Protein AF-A0A2V8BG66-F1 (afdb_monomer)

Structure (mmCIF, N/CA/C/O backbone):
data_AF-A0A2V8BG66-F1
#
_entry.id   AF-A0A2V8BG66-F1
#
loop_
_atom_site.group_PDB
_atom_site.id
_atom_site.type_symbol
_atom_site.label_atom_id
_atom_site.label_alt_id
_atom_site.label_comp_id
_atom_site.label_asym_id
_atom_site.label_entity_id
_atom_site.label_seq_id
_atom_site.pdbx_PDB_ins_code
_atom_site.Cartn_x
_atom_site.Cartn_y
_atom_site.Cartn_z
_atom_site.occupancy
_atom_site.B_iso_or_equiv
_atom_site.auth_seq_id
_atom_site.auth_comp_id
_atom_site.auth_asym_id
_atom_site.auth_atom_id
_atom_site.pdbx_PDB_model_num
ATOM 1 N N . MET A 1 1 ? -15.249 27.970 21.789 1.00 45.94 1 MET A N 1
ATOM 2 C CA . MET A 1 1 ? -14.224 27.819 20.723 1.00 45.94 1 MET A CA 1
ATOM 3 C C . MET A 1 1 ? -13.585 26.422 20.673 1.00 45.94 1 MET A C 1
ATOM 5 O O . MET A 1 1 ? -13.120 26.031 19.612 1.00 45.94 1 MET A O 1
ATOM 9 N N . THR A 1 2 ? -13.620 25.640 21.754 1.00 55.59 2 THR A N 1
ATOM 10 C CA . THR A 1 2 ? -12.994 24.308 21.899 1.00 55.59 2 THR A CA 1
ATOM 11 C C . THR A 1 2 ? -13.663 23.173 21.108 1.00 55.59 2 THR A C 1
ATOM 13 O O . THR A 1 2 ? -12.975 22.346 20.519 1.00 55.59 2 THR A O 1
ATOM 16 N N . THR A 1 3 ? -14.994 23.148 21.003 1.00 53.34 3 THR A N 1
ATOM 17 C CA . THR A 1 3 ? -15.745 22.090 20.292 1.00 53.34 3 THR A CA 1
ATOM 18 C C . THR A 1 3 ? -15.502 22.079 18.782 1.00 53.34 3 THR A C 1
ATOM 20 O O . THR A 1 3 ? -15.336 21.016 18.190 1.00 53.34 3 THR A O 1
ATOM 23 N N . ARG A 1 4 ? -15.399 23.259 18.160 1.00 46.31 4 ARG A N 1
ATOM 24 C CA . ARG A 1 4 ? -15.183 23.405 16.710 1.00 46.31 4 ARG A CA 1
ATOM 25 C C . ARG A 1 4 ? -13.776 22.972 16.287 1.00 46.31 4 ARG A C 1
ATOM 27 O O . ARG A 1 4 ? -13.623 22.348 15.244 1.00 46.31 4 ARG A O 1
ATOM 34 N N . GLN A 1 5 ? -12.756 23.260 17.100 1.00 44.09 5 GLN A N 1
ATOM 35 C CA . GLN A 1 5 ? -11.391 22.788 16.843 1.00 44.09 5 GLN A CA 1
ATOM 36 C C . GLN A 1 5 ? -11.268 21.273 17.025 1.00 44.09 5 GLN A C 1
ATOM 38 O O . GLN A 1 5 ? -10.659 20.618 16.184 1.00 44.09 5 GLN A O 1
ATOM 43 N N . HIS A 1 6 ? -11.914 20.704 18.046 1.00 52.53 6 HIS A N 1
ATOM 44 C CA . HIS A 1 6 ? -11.949 19.256 18.250 1.00 52.53 6 HIS A CA 1
ATOM 45 C C . HIS A 1 6 ? -12.614 18.532 17.063 1.00 52.53 6 HIS A C 1
ATOM 47 O O . HIS A 1 6 ? -12.069 17.569 16.524 1.00 52.53 6 HIS A O 1
ATOM 53 N N . GLU A 1 7 ? -13.742 19.043 16.560 1.00 50.53 7 GLU A N 1
ATOM 54 C CA . GLU A 1 7 ? -14.413 18.500 15.371 1.00 50.53 7 GLU A CA 1
ATOM 55 C C . GLU A 1 7 ? -13.554 18.586 14.097 1.00 50.53 7 GLU A C 1
ATOM 57 O O . GLU A 1 7 ? -13.507 17.633 13.313 1.00 50.53 7 GLU A O 1
ATOM 62 N N . VAL A 1 8 ? -12.854 19.709 13.899 1.00 53.44 8 VAL A N 1
ATOM 63 C CA . VAL A 1 8 ? -11.946 19.934 12.762 1.00 53.44 8 VAL A CA 1
ATOM 64 C C . VAL A 1 8 ? -10.738 18.995 12.831 1.00 53.44 8 VAL A C 1
ATOM 66 O O . VAL A 1 8 ? -10.441 18.336 11.835 1.00 53.44 8 VAL A O 1
ATOM 69 N N . HIS A 1 9 ? -10.115 18.829 14.002 1.00 55.75 9 HIS A N 1
ATOM 70 C CA . HIS A 1 9 ? -9.045 17.848 14.221 1.00 55.75 9 HIS A CA 1
ATOM 71 C C . HIS A 1 9 ? -9.522 16.410 13.973 1.00 55.75 9 HIS A C 1
ATOM 73 O O . HIS A 1 9 ? -8.829 15.630 13.319 1.00 55.75 9 HIS A O 1
ATOM 79 N N . THR A 1 10 ? -10.746 16.071 14.389 1.00 55.47 10 THR A N 1
ATOM 80 C CA . THR A 1 10 ? -11.314 14.734 14.161 1.00 55.47 10 THR A CA 1
ATOM 81 C C . THR A 1 10 ? -11.662 14.504 12.679 1.00 55.47 10 THR A C 1
ATOM 83 O O . THR A 1 10 ? -11.562 13.386 12.171 1.00 55.47 10 THR A O 1
ATOM 86 N N . ARG A 1 11 ? -12.061 15.545 11.930 1.00 54.72 11 ARG A N 1
ATOM 87 C CA . ARG A 1 11 ? -12.263 15.470 10.467 1.00 54.72 11 ARG A CA 1
ATOM 88 C C . ARG A 1 11 ? -10.938 15.339 9.706 1.00 54.72 11 ARG A C 1
ATOM 90 O O . ARG A 1 11 ? -10.861 14.488 8.824 1.00 54.72 11 ARG A O 1
ATOM 97 N N . LEU A 1 12 ? -9.906 16.098 10.079 1.00 51.56 12 LEU A N 1
ATOM 98 C CA . LEU A 1 12 ? -8.556 16.014 9.501 1.00 51.56 12 LEU A CA 1
ATOM 99 C C . LEU A 1 12 ? -7.899 14.647 9.756 1.00 51.56 12 LEU A C 1
ATOM 101 O O . LEU A 1 12 ? -7.394 14.035 8.815 1.00 51.56 12 LEU A O 1
ATOM 105 N N . GLY A 1 13 ? -7.996 14.112 10.979 1.00 54.62 13 GLY A N 1
ATOM 106 C CA . GLY A 1 13 ? -7.498 12.771 11.311 1.00 54.62 13 GLY A CA 1
ATOM 107 C C . GLY A 1 13 ? -8.181 11.664 10.499 1.00 54.62 13 GLY A C 1
ATOM 108 O O . GLY A 1 13 ? -7.525 10.764 9.981 1.00 54.62 13 GLY A O 1
ATOM 109 N N . ARG A 1 14 ? -9.499 11.768 10.282 1.00 53.78 14 ARG A N 1
ATOM 110 C CA . ARG A 1 14 ? -10.260 10.809 9.459 1.00 53.78 14 ARG A CA 1
ATOM 111 C C . ARG A 1 14 ? -9.980 10.912 7.957 1.00 53.78 14 ARG A C 1
ATOM 113 O O . ARG A 1 14 ? -10.127 9.910 7.260 1.00 53.78 14 ARG A O 1
ATOM 120 N N . ALA A 1 15 ? -9.607 12.087 7.452 1.00 53.41 15 ALA A N 1
ATOM 121 C CA . ALA A 1 15 ? -9.195 12.267 6.061 1.00 53.41 15 ALA A CA 1
ATOM 122 C C . ALA A 1 15 ? -7.794 11.683 5.813 1.00 53.41 15 ALA A C 1
ATOM 124 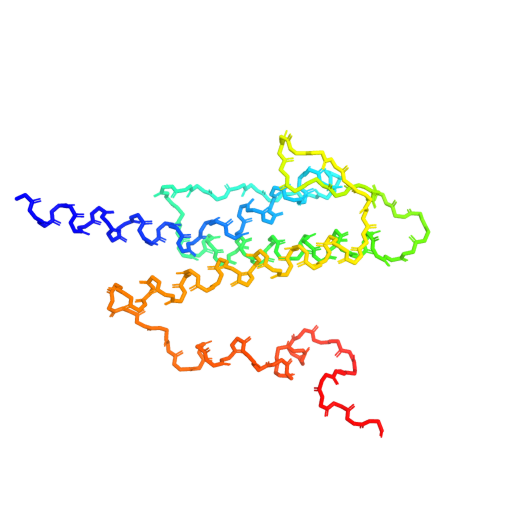O O . ALA A 1 15 ? -7.591 10.975 4.826 1.00 53.41 15 ALA A O 1
ATOM 125 N N . ALA A 1 16 ? -6.864 11.891 6.750 1.00 53.94 16 ALA A N 1
ATOM 126 C CA . ALA A 1 16 ? -5.518 11.330 6.678 1.00 53.94 16 ALA A CA 1
ATOM 127 C C . ALA A 1 16 ? -5.534 9.791 6.617 1.00 53.94 16 ALA A C 1
ATOM 129 O O . ALA A 1 16 ? -4.896 9.192 5.756 1.00 53.94 16 ALA A O 1
ATOM 130 N N . VAL A 1 17 ? -6.364 9.152 7.445 1.00 52.62 17 VAL A N 1
ATOM 131 C CA . VAL A 1 17 ? -6.501 7.686 7.498 1.00 52.62 17 VAL A CA 1
ATOM 132 C C . VAL A 1 17 ? -7.032 7.062 6.196 1.00 52.62 17 VAL A C 1
ATOM 134 O O . VAL A 1 17 ? -6.763 5.898 5.914 1.00 52.62 17 VAL A O 1
ATOM 137 N N . ARG A 1 18 ? -7.797 7.804 5.389 1.00 53.78 18 ARG A N 1
ATOM 138 C CA . ARG A 1 18 ? -8.551 7.232 4.257 1.00 53.78 18 ARG A CA 1
ATOM 139 C C . ARG A 1 18 ? -7.893 7.409 2.896 1.00 53.78 18 ARG A C 1
ATOM 141 O O . ARG A 1 18 ? -8.325 6.763 1.946 1.00 53.78 18 ARG A O 1
ATOM 148 N N . ILE A 1 19 ? -6.938 8.329 2.770 1.00 57.31 19 ILE A N 1
ATOM 149 C CA . ILE A 1 19 ? -6.613 8.912 1.462 1.00 57.31 19 ILE A CA 1
ATOM 150 C C . ILE A 1 19 ? -5.136 8.800 1.091 1.00 57.31 19 ILE A C 1
ATOM 152 O O . ILE A 1 19 ? -4.853 8.659 -0.098 1.00 57.31 19 ILE A O 1
ATOM 156 N N . PHE A 1 20 ? -4.208 8.848 2.053 1.00 63.16 20 PHE A N 1
ATOM 157 C CA . PHE A 1 20 ? -2.779 8.904 1.726 1.00 63.16 20 PHE A CA 1
ATOM 158 C C . PHE A 1 20 ? -2.310 7.640 0.997 1.00 63.16 20 PHE A C 1
ATOM 160 O O . PHE A 1 20 ? -2.002 7.721 -0.188 1.00 63.16 20 PHE A O 1
ATOM 167 N N . ALA A 1 21 ? -2.444 6.462 1.613 1.00 66.19 21 ALA A N 1
ATOM 168 C CA . ALA A 1 21 ? -1.959 5.212 1.017 1.00 66.19 21 ALA A CA 1
ATOM 169 C C . ALA A 1 21 ? -2.529 4.928 -0.392 1.00 66.19 21 ALA A C 1
ATOM 171 O O . ALA A 1 21 ? -1.788 4.596 -1.312 1.00 66.19 21 ALA A O 1
ATOM 172 N N . ALA A 1 22 ? -3.837 5.123 -0.611 1.00 78.00 22 ALA A N 1
ATOM 173 C CA . ALA A 1 22 ? -4.438 4.891 -1.930 1.00 78.00 22 ALA A CA 1
ATOM 174 C C . ALA A 1 22 ? -3.932 5.882 -2.994 1.00 78.00 22 ALA A C 1
ATOM 176 O O . ALA A 1 22 ? -3.661 5.487 -4.128 1.00 78.00 22 ALA A O 1
ATOM 177 N N . ASN A 1 23 ? -3.785 7.165 -2.648 1.00 86.19 23 ASN A N 1
ATOM 178 C CA . ASN A 1 23 ? -3.318 8.175 -3.597 1.00 86.19 23 ASN A CA 1
ATOM 179 C C . ASN A 1 23 ? -1.816 8.064 -3.885 1.00 86.19 23 ASN A C 1
ATOM 181 O O . ASN A 1 23 ? -1.407 8.377 -5.006 1.00 86.19 23 ASN A O 1
ATOM 185 N N . ASP A 1 24 ? -1.019 7.611 -2.918 1.00 87.69 24 ASP A N 1
ATOM 186 C CA . ASP A 1 24 ? 0.418 7.382 -3.089 1.00 87.69 24 ASP A CA 1
ATOM 187 C C . ASP A 1 24 ? 0.667 6.200 -4.028 1.00 87.69 24 ASP A C 1
ATOM 189 O O . ASP A 1 24 ? 1.390 6.346 -5.015 1.00 87.69 24 ASP A O 1
ATOM 193 N N . ARG A 1 25 ? -0.064 5.091 -3.845 1.00 91.62 25 ARG A N 1
ATOM 194 C CA . ARG A 1 25 ? -0.091 3.977 -4.806 1.00 91.62 25 ARG A CA 1
ATOM 195 C C . ARG A 1 25 ? -0.466 4.440 -6.214 1.00 91.62 25 ARG A C 1
ATOM 197 O O . ARG A 1 25 ? 0.224 4.114 -7.177 1.00 91.62 25 ARG A O 1
ATOM 204 N N . MET A 1 26 ? -1.527 5.241 -6.351 1.00 90.62 26 MET A N 1
ATOM 205 C CA . MET A 1 26 ? -1.931 5.791 -7.654 1.00 90.62 26 MET A CA 1
ATOM 206 C C . MET A 1 26 ? -0.850 6.691 -8.265 1.00 90.62 26 MET A C 1
ATOM 208 O O . MET A 1 26 ? -0.661 6.666 -9.479 1.00 90.62 26 MET A O 1
ATOM 212 N N . ASN A 1 27 ? -0.124 7.471 -7.457 1.00 90.69 27 ASN A N 1
ATOM 213 C CA . ASN A 1 27 ? 1.004 8.267 -7.941 1.00 90.69 27 ASN A CA 1
ATOM 214 C C . ASN A 1 27 ? 2.140 7.382 -8.453 1.00 90.69 27 ASN A C 1
ATOM 216 O O . ASN A 1 27 ? 2.631 7.639 -9.550 1.00 90.69 27 ASN A O 1
ATOM 220 N N . TRP A 1 28 ? 2.522 6.339 -7.713 1.00 93.31 28 TRP A N 1
ATOM 221 C CA . TRP A 1 28 ? 3.555 5.407 -8.162 1.00 93.31 28 TRP A CA 1
ATOM 222 C C . TRP A 1 28 ? 3.185 4.764 -9.487 1.00 93.31 28 TRP A C 1
ATOM 224 O O . TRP A 1 28 ? 3.980 4.836 -10.416 1.00 93.31 28 TRP A O 1
ATOM 234 N N . VAL A 1 29 ? 1.967 4.227 -9.612 1.00 93.50 29 VAL A N 1
ATOM 235 C CA . VAL A 1 29 ? 1.502 3.612 -10.865 1.00 93.50 29 VAL A CA 1
ATOM 236 C C . VAL A 1 29 ? 1.485 4.644 -11.993 1.00 93.50 29 VAL A C 1
ATOM 238 O O . VAL A 1 29 ? 2.042 4.392 -13.053 1.00 93.50 29 VAL A O 1
ATOM 241 N N . ARG A 1 30 ? 0.939 5.846 -11.767 1.00 92.69 30 ARG A N 1
ATOM 242 C CA . ARG A 1 30 ? 0.876 6.906 -12.791 1.00 92.69 30 ARG A CA 1
ATOM 243 C C . ARG A 1 30 ? 2.246 7.333 -13.300 1.00 92.69 30 ARG A C 1
ATOM 245 O O . ARG A 1 30 ? 2.370 7.677 -14.469 1.00 92.69 30 ARG A O 1
ATOM 252 N N . LEU A 1 31 ? 3.243 7.389 -12.424 1.00 92.62 31 LEU A N 1
ATOM 253 C CA . LEU A 1 31 ? 4.575 7.868 -12.778 1.00 92.62 31 LEU A CA 1
ATOM 254 C C . LEU A 1 31 ? 5.470 6.744 -13.310 1.00 92.62 31 LEU A C 1
ATOM 256 O O . LEU A 1 31 ? 6.264 6.982 -14.214 1.00 92.62 31 LEU A O 1
ATOM 260 N N . THR A 1 32 ? 5.346 5.540 -12.759 1.00 93.25 32 THR A N 1
ATOM 261 C CA . THR A 1 32 ? 6.226 4.398 -13.048 1.00 93.25 32 THR A CA 1
ATOM 262 C C . THR A 1 32 ? 5.683 3.515 -14.173 1.00 93.25 32 THR A C 1
ATOM 264 O O . THR A 1 32 ? 6.459 3.017 -14.980 1.00 93.25 32 THR A O 1
ATOM 267 N N . ALA A 1 33 ? 4.362 3.354 -14.266 1.00 93.19 33 ALA A N 1
ATOM 268 C CA . ALA A 1 33 ? 3.682 2.515 -15.252 1.00 93.19 33 ALA A CA 1
ATOM 269 C C . ALA A 1 33 ? 2.476 3.254 -15.873 1.00 93.19 33 ALA A C 1
ATOM 271 O O . ALA A 1 33 ? 1.329 2.834 -15.706 1.00 93.19 33 ALA A O 1
ATOM 272 N N . PRO A 1 34 ? 2.704 4.381 -16.579 1.00 91.00 34 PRO A N 1
ATOM 273 C CA . PRO A 1 34 ? 1.635 5.248 -17.086 1.00 91.00 34 PRO A CA 1
ATOM 274 C C . PRO A 1 34 ? 0.707 4.572 -18.107 1.00 91.00 34 PRO A C 1
ATOM 276 O O . PRO A 1 34 ? -0.390 5.067 -18.356 1.00 91.00 34 PRO A O 1
ATOM 279 N N . HIS A 1 35 ? 1.137 3.462 -18.713 1.00 90.12 35 HIS A N 1
ATOM 280 C CA . HIS A 1 35 ? 0.318 2.650 -19.616 1.00 90.12 35 HIS A CA 1
ATOM 281 C C . HIS A 1 35 ? -0.720 1.795 -18.882 1.00 90.12 35 HIS A C 1
ATOM 283 O O . HIS A 1 35 ? -1.672 1.333 -19.512 1.00 90.12 35 HIS A O 1
ATOM 289 N N . LEU A 1 36 ? -0.569 1.581 -17.572 1.00 89.75 36 LEU A N 1
ATOM 290 C CA . LEU A 1 36 ? -1.608 0.962 -16.760 1.00 89.75 36 LEU A CA 1
ATOM 291 C C . LEU A 1 36 ? -2.716 1.985 -16.512 1.00 89.75 36 LEU A C 1
ATOM 293 O O . LEU A 1 36 ? -2.465 3.145 -16.184 1.00 89.75 36 LEU A O 1
ATOM 297 N N . LYS A 1 37 ? -3.974 1.557 -16.644 1.00 84.44 37 LYS A N 1
ATOM 298 C CA . LYS A 1 37 ? -5.125 2.422 -16.366 1.00 84.44 37 LYS A CA 1
ATOM 299 C C . LYS A 1 37 ? -5.132 2.797 -14.883 1.00 84.44 37 LYS A C 1
ATOM 301 O O . LYS A 1 37 ? -5.524 1.993 -14.038 1.00 84.44 37 LYS A O 1
ATOM 306 N N . VAL A 1 38 ? -4.721 4.024 -14.573 1.00 79.56 38 VAL A N 1
ATOM 307 C CA . VAL A 1 38 ? -4.680 4.510 -13.191 1.00 79.56 38 VAL A CA 1
ATOM 308 C C . VAL A 1 38 ? -6.054 5.031 -12.769 1.00 79.56 38 VAL A C 1
ATOM 310 O O . VAL A 1 38 ? -6.637 5.853 -13.484 1.00 79.56 38 VAL A O 1
ATOM 313 N N . PRO A 1 39 ? -6.579 4.604 -11.610 1.00 75.75 39 PRO A N 1
ATOM 314 C CA . PRO A 1 39 ? -7.819 5.144 -11.075 1.00 75.75 39 PRO A CA 1
ATOM 315 C C . PRO A 1 39 ? -7.661 6.625 -10.728 1.00 75.75 39 PRO A C 1
ATOM 317 O O . PRO A 1 39 ? -6.566 7.108 -10.427 1.00 75.75 39 PRO A O 1
ATOM 320 N N . ARG A 1 40 ? -8.770 7.368 -10.726 1.00 81.62 40 ARG A N 1
ATOM 321 C CA . ARG A 1 40 ? -8.743 8.771 -10.304 1.00 81.62 40 ARG A CA 1
ATOM 322 C C . ARG A 1 40 ? -8.422 8.853 -8.811 1.00 81.62 40 ARG A C 1
ATOM 324 O O . ARG A 1 40 ? -9.048 8.168 -8.005 1.00 81.62 40 ARG A O 1
ATOM 331 N N . GLN A 1 41 ? -7.508 9.753 -8.453 1.00 85.00 41 GLN A N 1
ATOM 332 C CA . GLN A 1 41 ? -7.189 10.037 -7.055 1.00 85.00 41 GLN A CA 1
ATOM 333 C C . GLN A 1 41 ? -8.435 10.404 -6.249 1.00 85.00 41 GLN A C 1
ATOM 335 O O . GLN A 1 41 ? -9.309 11.151 -6.702 1.00 85.00 41 GLN A O 1
ATOM 340 N N . LEU A 1 42 ? -8.484 9.888 -5.024 1.00 86.06 42 LEU A N 1
ATOM 341 C CA . LEU A 1 42 ? -9.563 10.136 -4.085 1.00 86.06 42 LEU A CA 1
ATOM 342 C C . LEU A 1 42 ? -9.539 11.597 -3.627 1.00 86.06 42 LEU A C 1
ATOM 344 O O . LEU A 1 42 ? -8.479 12.159 -3.324 1.00 86.06 42 LEU A O 1
ATOM 348 N N . ASN A 1 43 ? -10.723 12.210 -3.535 1.00 82.81 43 ASN A N 1
ATOM 349 C CA . ASN A 1 43 ? -10.862 13.583 -3.059 1.00 82.81 43 ASN A CA 1
ATOM 350 C C . ASN A 1 43 ? -10.478 13.674 -1.573 1.00 82.81 43 ASN A C 1
ATOM 352 O O . ASN A 1 43 ? -11.142 13.090 -0.719 1.00 82.81 43 ASN A O 1
ATOM 356 N N . ARG A 1 44 ? -9.439 14.457 -1.262 1.00 73.56 44 ARG A N 1
ATOM 357 C CA . ARG A 1 44 ? -8.874 14.562 0.093 1.00 73.56 44 ARG A CA 1
ATOM 358 C C . ARG A 1 44 ? -9.846 15.108 1.147 1.00 73.56 44 ARG A C 1
ATOM 360 O O . ARG A 1 44 ? -9.714 14.774 2.317 1.00 73.56 44 ARG A O 1
ATOM 367 N N . ALA A 1 45 ? -10.811 15.930 0.748 1.00 74.69 45 ALA A N 1
ATOM 368 C CA . ALA A 1 45 ? -11.758 16.565 1.663 1.00 74.69 45 ALA A CA 1
ATOM 369 C C . ALA A 1 45 ? -13.084 15.795 1.789 1.00 74.69 45 ALA A C 1
ATOM 371 O O . ALA A 1 45 ? -13.748 15.882 2.821 1.00 74.69 45 ALA A O 1
ATOM 372 N N . HIS A 1 46 ? -13.467 15.038 0.755 1.00 77.38 46 HIS A N 1
ATOM 373 C CA . HIS A 1 46 ? -14.825 14.494 0.617 1.00 77.38 46 HIS A CA 1
ATOM 374 C C . HIS A 1 46 ? -14.884 12.983 0.341 1.00 77.38 46 HIS A C 1
ATOM 376 O O . HIS A 1 46 ? -15.937 12.472 -0.032 1.00 77.38 46 HIS A O 1
ATOM 382 N N . CYS A 1 47 ? -13.782 12.249 0.517 1.00 82.69 47 CYS A N 1
ATOM 383 C CA . CYS A 1 47 ? -13.767 10.799 0.321 1.00 82.69 47 CYS A CA 1
ATOM 384 C C . CYS A 1 47 ? -14.668 10.072 1.335 1.00 82.69 47 CYS A C 1
ATOM 386 O O . CYS A 1 47 ? -14.485 10.174 2.554 1.00 82.69 47 CYS A O 1
ATOM 388 N N . THR A 1 48 ? -15.618 9.291 0.824 1.00 83.75 48 THR A N 1
ATOM 389 C CA . THR A 1 48 ? -16.452 8.395 1.634 1.00 83.75 48 THR A CA 1
ATOM 390 C C . THR A 1 48 ? -15.699 7.105 1.994 1.00 83.75 48 THR A C 1
ATOM 392 O O . THR A 1 48 ? -14.787 6.694 1.275 1.00 83.75 48 THR A O 1
ATOM 395 N N . PRO A 1 49 ? -16.084 6.391 3.069 1.00 82.00 49 PRO A N 1
ATOM 396 C CA . PRO A 1 49 ? -15.486 5.094 3.398 1.00 82.00 49 PRO A CA 1
ATOM 397 C C . PRO A 1 49 ? -15.583 4.054 2.268 1.00 82.00 49 PRO A C 1
ATOM 399 O O . PRO A 1 49 ? -14.653 3.274 2.073 1.00 82.00 49 PRO A O 1
ATOM 402 N N . GLN A 1 50 ? -16.682 4.054 1.505 1.00 86.12 50 GLN A N 1
ATOM 403 C CA . GLN A 1 50 ? -16.865 3.151 0.365 1.00 86.12 50 GLN A CA 1
ATOM 404 C C . GLN A 1 50 ? -15.880 3.471 -0.765 1.00 86.12 50 GLN A C 1
ATOM 406 O O . GLN A 1 50 ? -15.232 2.565 -1.284 1.00 86.12 50 GLN A O 1
ATOM 411 N N . GLN A 1 51 ? -15.714 4.756 -1.094 1.00 86.44 51 GLN A N 1
ATOM 412 C CA . GLN A 1 51 ? -14.719 5.201 -2.073 1.00 86.44 51 GLN A CA 1
ATOM 413 C C . GLN A 1 51 ? -13.294 4.887 -1.614 1.00 86.44 51 GLN A C 1
ATOM 415 O O . GLN A 1 51 ? -12.490 4.442 -2.424 1.00 86.44 51 GLN A O 1
ATOM 420 N N . ALA A 1 52 ? -12.986 5.056 -0.325 1.00 84.31 52 ALA A N 1
ATOM 421 C CA . ALA A 1 52 ? -11.679 4.701 0.226 1.00 84.31 52 ALA A CA 1
ATOM 422 C C . ALA A 1 52 ? -11.388 3.201 0.081 1.00 84.31 52 ALA A C 1
ATOM 424 O O . ALA A 1 52 ? -10.313 2.824 -0.376 1.00 84.31 52 ALA A O 1
ATOM 425 N N . ARG A 1 53 ? -12.362 2.340 0.407 1.00 85.69 53 ARG A N 1
ATOM 426 C CA . ARG A 1 53 ? -12.233 0.884 0.245 1.00 85.69 53 ARG A CA 1
ATOM 427 C C . ARG A 1 53 ? -12.012 0.496 -1.216 1.00 85.69 53 ARG A C 1
ATOM 429 O O . ARG A 1 53 ? -11.096 -0.270 -1.498 1.00 85.69 53 ARG A O 1
ATOM 436 N N . ALA A 1 54 ? -12.824 1.039 -2.122 1.00 88.06 54 ALA A N 1
ATOM 437 C CA . ALA A 1 54 ? -12.691 0.786 -3.553 1.00 88.06 54 ALA A CA 1
ATOM 438 C C . ALA A 1 54 ? -11.332 1.272 -4.081 1.00 88.06 54 ALA A C 1
ATOM 440 O O . ALA A 1 54 ? -10.618 0.513 -4.725 1.00 88.06 54 ALA A O 1
ATOM 441 N N . GLY A 1 55 ? -10.927 2.494 -3.724 1.00 88.50 55 GLY A N 1
ATOM 442 C CA . GLY A 1 55 ? -9.649 3.070 -4.134 1.00 88.50 55 GLY A CA 1
ATOM 443 C C . GLY A 1 55 ? -8.439 2.304 -3.596 1.00 88.50 55 GLY A C 1
ATOM 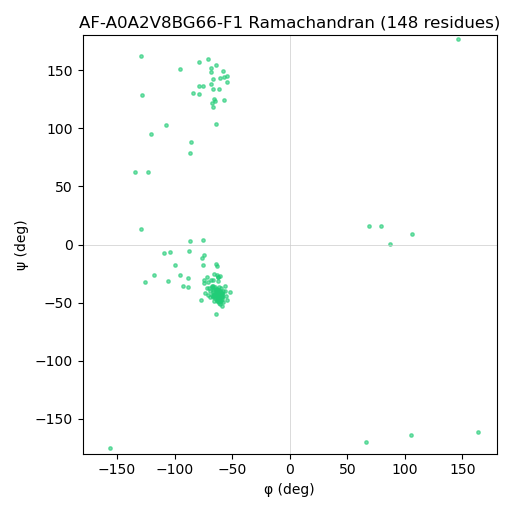444 O O . GLY A 1 55 ? -7.467 2.129 -4.324 1.00 88.50 55 GLY A O 1
ATOM 445 N N . LEU A 1 56 ? -8.485 1.795 -2.359 1.00 87.25 56 LEU A N 1
ATOM 446 C CA . LEU A 1 56 ? -7.427 0.941 -1.801 1.00 87.25 56 LEU A CA 1
ATOM 447 C C . LEU A 1 56 ? -7.315 -0.398 -2.538 1.00 87.25 56 LEU A C 1
ATOM 449 O O . LEU A 1 56 ? -6.201 -0.828 -2.835 1.00 87.25 56 LEU A O 1
ATOM 453 N N . ALA A 1 57 ? -8.447 -1.039 -2.844 1.00 88.62 57 ALA A N 1
ATOM 454 C CA . ALA A 1 57 ? -8.469 -2.299 -3.582 1.00 88.62 57 ALA A CA 1
ATOM 455 C C . ALA A 1 57 ? -7.952 -2.116 -5.018 1.00 88.62 57 ALA A C 1
ATOM 457 O O . ALA A 1 57 ? -7.054 -2.833 -5.453 1.00 88.62 57 ALA A O 1
ATOM 458 N N . GLU A 1 58 ? -8.462 -1.108 -5.729 1.00 91.25 58 GLU A N 1
ATOM 459 C CA . GLU A 1 58 ? -8.095 -0.840 -7.120 1.00 91.25 58 GLU A CA 1
ATOM 460 C C . GLU A 1 58 ? -6.630 -0.403 -7.250 1.00 91.25 58 GLU A C 1
ATOM 462 O O . GLU A 1 58 ? -5.898 -0.916 -8.094 1.00 91.25 58 GLU A O 1
ATOM 467 N N . SER A 1 59 ? -6.164 0.495 -6.373 1.00 91.56 59 SER A N 1
ATOM 468 C CA . SER A 1 59 ? -4.754 0.906 -6.353 1.00 91.56 59 SER A CA 1
ATOM 469 C C . SER A 1 59 ? -3.815 -0.244 -5.981 1.00 91.56 59 SER A C 1
ATOM 471 O O . SER A 1 59 ? -2.739 -0.350 -6.560 1.00 91.56 59 SER A O 1
ATOM 473 N N . GLY A 1 60 ? -4.228 -1.136 -5.071 1.00 91.62 60 GLY A N 1
ATOM 474 C CA . GLY A 1 60 ? -3.481 -2.348 -4.735 1.00 91.62 60 GLY A CA 1
ATOM 475 C C . GLY A 1 60 ? -3.308 -3.273 -5.940 1.00 91.62 60 GLY A C 1
ATOM 476 O O . GLY A 1 60 ? -2.184 -3.656 -6.249 1.00 91.62 60 GLY A O 1
ATOM 477 N N . ALA A 1 61 ? -4.392 -3.558 -6.669 1.00 91.81 61 ALA A N 1
ATOM 478 C CA . ALA A 1 61 ? -4.342 -4.381 -7.880 1.00 91.81 61 ALA A CA 1
ATOM 479 C C . ALA A 1 61 ? -3.406 -3.788 -8.949 1.00 91.81 61 ALA A C 1
ATOM 481 O O . ALA A 1 61 ? -2.588 -4.499 -9.528 1.00 91.81 61 ALA A O 1
ATOM 482 N N . ARG A 1 62 ? -3.452 -2.466 -9.155 1.00 94.12 62 ARG A N 1
ATOM 483 C CA . ARG A 1 62 ? -2.546 -1.780 -10.091 1.00 94.12 62 ARG A CA 1
ATOM 484 C C . ARG A 1 62 ? -1.083 -1.807 -9.645 1.00 94.12 62 ARG A C 1
ATOM 486 O O . ARG A 1 62 ? -0.199 -1.928 -10.487 1.00 94.12 62 ARG A O 1
ATOM 493 N N . CYS A 1 63 ? -0.806 -1.723 -8.342 1.00 94.00 63 CYS A N 1
ATOM 494 C CA . CYS A 1 63 ? 0.550 -1.912 -7.826 1.00 94.00 63 CYS A CA 1
ATOM 495 C C . CYS A 1 63 ? 1.062 -3.337 -8.064 1.00 94.00 63 CYS A C 1
ATOM 497 O O . CYS A 1 63 ? 2.234 -3.488 -8.393 1.00 94.00 63 CYS A O 1
ATOM 499 N N . VAL A 1 64 ? 0.206 -4.357 -7.939 1.00 92.38 64 VAL A N 1
ATOM 500 C CA . VAL A 1 64 ? 0.568 -5.749 -8.253 1.00 92.38 64 VAL A CA 1
ATOM 501 C C . VAL A 1 64 ? 0.910 -5.903 -9.736 1.00 92.38 64 VAL A C 1
ATOM 503 O O . VAL A 1 64 ? 1.956 -6.459 -10.046 1.00 92.38 64 VAL A O 1
ATOM 506 N N . GLU A 1 65 ? 0.100 -5.355 -10.648 1.00 93.00 65 GLU A N 1
ATOM 507 C CA . GLU A 1 65 ? 0.402 -5.361 -12.092 1.00 93.00 65 GLU A CA 1
ATOM 508 C C . GLU A 1 65 ? 1.727 -4.656 -12.408 1.00 93.00 65 GLU A C 1
ATOM 510 O O . GLU A 1 65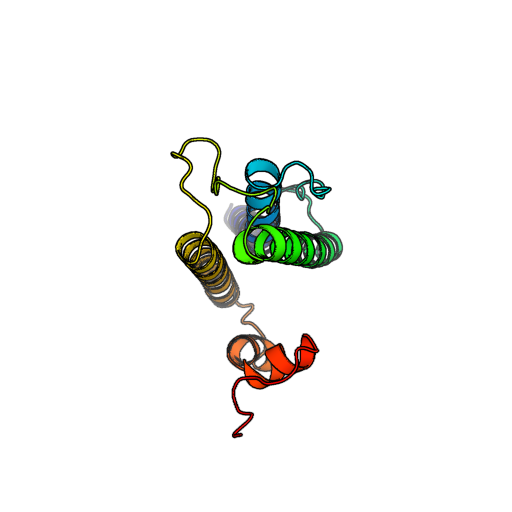 ? 2.560 -5.191 -13.136 1.00 93.00 65 GLU A O 1
ATOM 515 N N . MET A 1 66 ? 1.955 -3.481 -11.815 1.00 94.31 66 MET A N 1
ATOM 516 C CA . MET A 1 66 ? 3.207 -2.742 -11.974 1.00 94.31 66 MET A CA 1
ATOM 517 C C . MET A 1 66 ? 4.413 -3.538 -11.456 1.00 94.31 66 MET A C 1
ATOM 519 O O . MET A 1 66 ? 5.444 -3.573 -12.120 1.00 94.31 66 MET A O 1
ATOM 523 N N . LEU A 1 67 ? 4.300 -4.173 -10.284 1.00 93.69 67 LEU A N 1
ATOM 524 C CA . LEU A 1 67 ? 5.362 -5.009 -9.717 1.00 93.69 67 LEU A CA 1
ATOM 525 C C . LEU A 1 67 ? 5.609 -6.261 -10.564 1.00 93.69 67 LEU A C 1
ATOM 527 O O . LEU A 1 67 ? 6.760 -6.644 -10.737 1.00 93.69 67 LEU A O 1
ATOM 531 N N . ALA A 1 68 ? 4.563 -6.866 -11.129 1.00 91.56 68 ALA A N 1
ATOM 532 C CA . ALA A 1 68 ? 4.695 -8.004 -12.032 1.00 91.56 68 ALA A CA 1
ATOM 533 C C . ALA A 1 68 ? 5.452 -7.623 -13.315 1.00 91.56 68 ALA A C 1
ATOM 535 O O . ALA A 1 68 ? 6.352 -8.350 -13.723 1.00 91.56 68 ALA A O 1
ATOM 536 N N . GLU A 1 69 ? 5.155 -6.467 -13.920 1.00 92.19 69 GLU A N 1
ATOM 537 C CA . GLU A 1 69 ? 5.920 -5.978 -15.076 1.00 92.19 69 GLU A CA 1
ATOM 538 C C . GLU A 1 69 ? 7.362 -5.587 -14.712 1.00 92.19 69 GLU A C 1
ATOM 540 O O . GLU A 1 69 ? 8.269 -5.798 -15.512 1.00 92.19 69 GLU A O 1
ATOM 545 N N . ALA A 1 70 ? 7.578 -5.026 -13.519 1.00 92.31 70 ALA A N 1
ATOM 546 C CA . ALA A 1 70 ? 8.890 -4.575 -13.058 1.00 92.31 70 ALA A CA 1
ATOM 547 C C . ALA A 1 70 ? 9.828 -5.726 -12.648 1.00 92.31 70 ALA A C 1
ATOM 549 O O . ALA A 1 70 ? 11.042 -5.608 -12.789 1.00 92.31 70 ALA A O 1
ATOM 550 N N . LEU A 1 71 ? 9.277 -6.819 -12.106 1.00 90.12 71 LEU A N 1
ATOM 551 C CA . LEU A 1 71 ? 10.036 -7.944 -11.543 1.00 90.12 71 LEU A CA 1
ATOM 552 C C . LEU A 1 71 ? 9.953 -9.226 -12.392 1.00 90.12 71 LEU A C 1
ATOM 554 O O . LEU A 1 71 ? 10.657 -10.189 -12.106 1.00 90.12 71 LEU A O 1
ATOM 558 N N . GLY A 1 72 ? 9.112 -9.250 -13.431 1.00 83.38 72 GLY A N 1
ATOM 559 C CA . GLY A 1 72 ? 8.809 -10.433 -14.247 1.00 83.38 72 GLY A CA 1
ATOM 560 C C . GLY A 1 72 ? 9.879 -10.867 -15.260 1.00 83.38 72 GLY A C 1
ATOM 561 O O . GLY A 1 72 ? 9.636 -11.811 -16.007 1.00 83.38 72 GLY A O 1
ATOM 562 N N . GLY A 1 73 ? 11.048 -10.218 -15.302 1.00 72.56 73 GLY A N 1
ATOM 563 C CA . GLY A 1 73 ? 12.170 -10.580 -16.183 1.00 72.56 73 GLY A CA 1
ATOM 564 C C . GLY A 1 73 ? 12.374 -9.650 -17.389 1.00 72.56 73 GLY A C 1
ATOM 565 O O . GLY A 1 73 ? 11.900 -8.514 -17.415 1.00 72.56 73 GLY A O 1
ATOM 566 N N .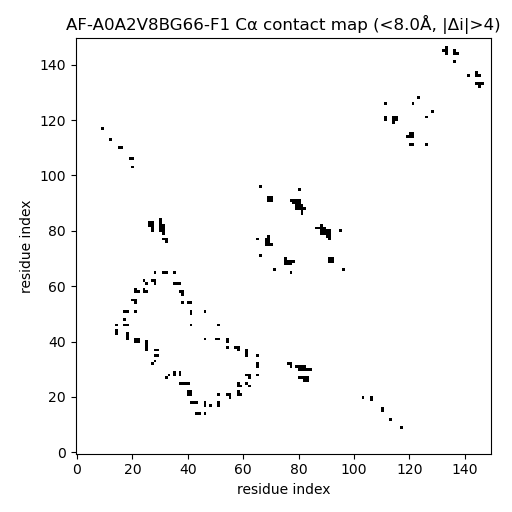 CYS A 1 74 ? 13.145 -10.108 -18.383 1.00 58.28 74 CYS A N 1
ATOM 567 C CA . CYS A 1 74 ? 13.574 -9.290 -19.524 1.00 58.28 74 CYS A CA 1
ATOM 568 C C . CYS A 1 74 ? 12.392 -8.866 -20.417 1.00 58.28 74 CYS A C 1
ATOM 570 O O . CYS A 1 74 ? 11.679 -9.718 -20.943 1.00 58.28 74 CYS A O 1
ATOM 572 N N . GLY A 1 75 ? 12.238 -7.557 -20.651 1.00 62.72 75 GLY A N 1
ATOM 573 C CA . GLY A 1 75 ? 11.252 -6.995 -21.589 1.00 62.72 75 GLY A CA 1
ATOM 574 C C . GLY A 1 75 ? 10.032 -6.319 -20.952 1.00 62.72 75 GLY A C 1
ATOM 575 O O . GLY A 1 75 ? 9.096 -5.965 -21.669 1.00 62.72 75 GLY A O 1
ATOM 576 N N . GLY A 1 76 ? 10.020 -6.123 -19.629 1.00 71.38 76 GLY A N 1
ATOM 577 C CA . GLY A 1 76 ? 8.996 -5.322 -18.953 1.00 71.38 76 GLY A CA 1
ATOM 578 C C . GLY A 1 76 ? 8.980 -3.863 -19.432 1.00 71.38 76 GLY A C 1
ATOM 579 O O . GLY A 1 76 ? 10.023 -3.270 -19.689 1.00 71.38 76 GLY A O 1
ATOM 580 N N . ARG A 1 77 ? 7.789 -3.252 -19.530 1.00 84.00 77 ARG A N 1
ATOM 581 C CA . ARG A 1 77 ? 7.617 -1.833 -19.930 1.00 84.00 77 ARG A CA 1
ATOM 582 C C . ARG A 1 77 ? 8.014 -0.839 -18.833 1.00 84.00 77 ARG A C 1
ATOM 584 O O . ARG A 1 77 ? 8.038 0.369 -19.064 1.00 84.00 77 ARG A O 1
ATOM 591 N N . VAL A 1 78 ? 8.282 -1.346 -17.634 1.00 89.44 78 VAL A N 1
ATOM 592 C CA . VAL A 1 78 ? 8.595 -0.571 -16.439 1.00 89.44 78 VAL A CA 1
ATOM 593 C C . VAL A 1 78 ? 10.081 -0.727 -16.132 1.00 89.44 78 VAL A C 1
ATOM 595 O O . VAL A 1 78 ? 10.496 -1.744 -15.597 1.00 89.44 78 VAL A O 1
ATOM 598 N N . GLU A 1 79 ? 10.882 0.288 -16.456 1.00 90.75 79 GLU A N 1
ATOM 599 C CA . GLU A 1 79 ? 12.344 0.234 -16.268 1.00 90.75 79 GLU A CA 1
ATOM 600 C C . GLU A 1 79 ? 12.839 1.071 -15.088 1.00 90.75 79 GLU A C 1
ATOM 602 O O . GLU A 1 79 ? 13.844 0.750 -14.453 1.00 90.75 79 GLU A O 1
ATOM 607 N N . LYS A 1 80 ? 12.151 2.180 -14.797 1.00 93.94 80 LYS A N 1
ATOM 608 C CA . LYS A 1 80 ? 12.546 3.127 -13.754 1.00 93.94 80 LYS A CA 1
ATOM 609 C C . LYS A 1 80 ? 11.398 3.402 -12.807 1.00 93.94 80 LYS A C 1
ATOM 611 O O . LYS A 1 80 ? 10.327 3.829 -13.234 1.00 93.94 80 LYS A O 1
ATOM 616 N N . PHE A 1 81 ? 11.661 3.259 -11.518 1.00 94.81 81 PHE A N 1
ATOM 617 C CA . PHE A 1 81 ? 10.730 3.632 -10.474 1.00 94.81 81 PHE A CA 1
ATOM 618 C C . PHE A 1 81 ? 10.759 5.142 -10.238 1.00 94.81 81 PHE A C 1
ATOM 620 O O . PHE A 1 81 ? 11.814 5.755 -10.050 1.00 94.81 81 PHE A O 1
ATOM 627 N N . ARG A 1 82 ? 9.570 5.746 -10.238 1.00 94.25 82 ARG A 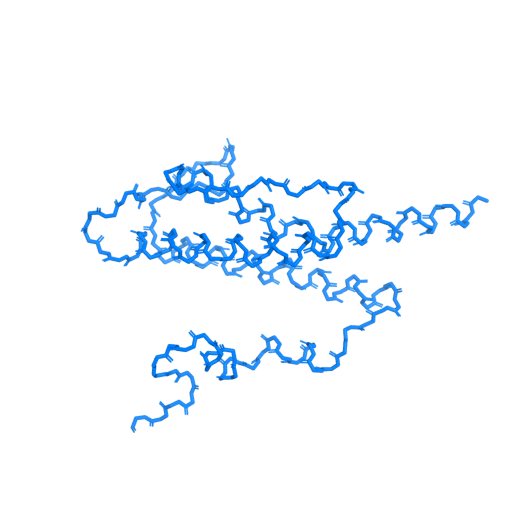N 1
ATOM 628 C CA . ARG A 1 82 ? 9.342 7.167 -9.963 1.00 94.25 82 ARG A CA 1
ATOM 629 C C . ARG A 1 82 ? 8.424 7.294 -8.756 1.00 94.25 82 ARG A C 1
ATOM 631 O O . ARG A 1 82 ? 7.201 7.241 -8.882 1.00 94.25 82 ARG A O 1
ATOM 638 N N . ARG A 1 83 ? 9.031 7.462 -7.579 1.00 88.75 83 ARG A N 1
ATOM 639 C CA . ARG A 1 83 ? 8.300 7.558 -6.304 1.00 88.75 83 ARG A CA 1
ATOM 640 C C . ARG A 1 83 ? 7.476 8.838 -6.159 1.00 88.75 83 ARG A C 1
ATOM 642 O O . ARG A 1 83 ? 6.442 8.826 -5.502 1.00 88.75 83 ARG A O 1
ATOM 649 N N . ASP A 1 84 ? 7.930 9.927 -6.773 1.00 82.81 84 ASP A N 1
ATOM 650 C CA . ASP A 1 84 ? 7.281 11.235 -6.763 1.00 82.81 84 ASP A CA 1
ATOM 651 C C . ASP A 1 84 ? 7.707 12.059 -7.998 1.00 82.81 84 ASP A C 1
ATOM 653 O O . ASP A 1 84 ? 8.357 11.544 -8.911 1.00 82.81 84 ASP A O 1
ATOM 657 N N . GLY A 1 85 ? 7.275 13.322 -8.065 1.00 73.81 85 GLY A N 1
ATOM 658 C CA . GLY A 1 85 ? 7.557 14.222 -9.189 1.00 73.81 85 GLY A CA 1
ATOM 659 C C . GLY A 1 85 ? 8.866 15.016 -9.100 1.00 73.81 85 GLY A C 1
ATOM 660 O O . GLY A 1 85 ? 9.179 15.724 -10.051 1.00 73.81 85 GLY A O 1
ATOM 661 N N . TRP A 1 86 ? 9.606 14.936 -7.993 1.00 77.31 86 TRP A N 1
ATOM 662 C CA . TRP A 1 86 ? 10.752 15.812 -7.707 1.00 77.31 86 TRP A CA 1
ATOM 663 C C . TRP A 1 86 ? 12.065 15.061 -7.573 1.00 77.31 86 TRP A C 1
ATOM 665 O O . TRP A 1 86 ? 13.136 15.623 -7.795 1.00 77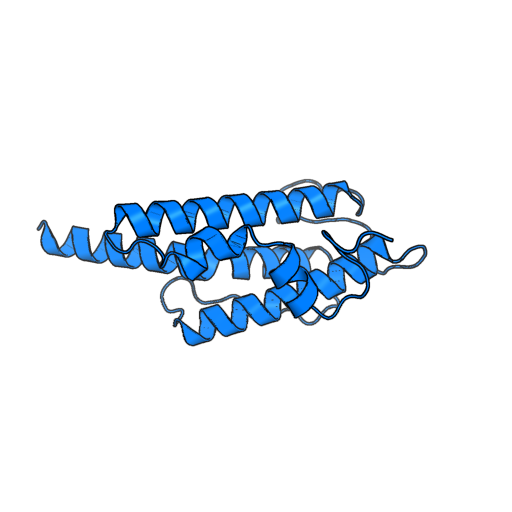.31 86 TRP A O 1
ATOM 675 N N . ALA A 1 87 ? 11.999 13.798 -7.192 1.00 86.62 87 ALA A N 1
ATOM 676 C CA . ALA A 1 87 ? 13.170 13.026 -6.903 1.00 86.62 87 ALA A CA 1
ATOM 677 C C . ALA A 1 87 ? 13.637 12.202 -8.104 1.00 86.62 87 ALA A C 1
ATOM 679 O O . ALA A 1 87 ? 12.849 11.780 -8.954 1.00 86.62 87 ALA A O 1
ATOM 680 N N . LEU A 1 88 ? 14.949 11.961 -8.163 1.00 92.19 88 LEU A N 1
ATOM 681 C CA . LEU A 1 88 ? 15.543 11.243 -9.283 1.00 92.19 88 LEU A CA 1
ATOM 682 C C . LEU A 1 88 ? 14.974 9.817 -9.384 1.00 92.19 88 LEU A C 1
ATOM 684 O O . LEU A 1 88 ? 14.891 9.126 -8.357 1.00 92.19 88 LEU A O 1
ATOM 688 N N . PRO A 1 89 ? 14.590 9.380 -10.599 1.00 94.50 89 PRO A N 1
ATOM 689 C CA . PRO A 1 89 ? 14.194 8.003 -10.845 1.00 94.50 89 PRO A CA 1
ATOM 690 C C . PRO A 1 89 ? 15.391 7.062 -10.711 1.00 94.50 89 PRO A C 1
ATOM 692 O O . PRO A 1 89 ? 16.508 7.421 -11.083 1.00 94.50 89 PRO A O 1
ATOM 695 N N . TRP A 1 90 ? 15.138 5.833 -10.270 1.00 94.31 90 TRP A N 1
ATOM 696 C CA . TRP A 1 90 ? 16.139 4.763 -10.205 1.00 94.31 90 TRP A CA 1
ATOM 697 C C . TRP A 1 90 ? 15.611 3.482 -10.874 1.00 94.31 90 TRP A C 1
ATOM 699 O O . TRP A 1 90 ? 14.404 3.395 -11.108 1.00 94.31 90 TRP A O 1
ATOM 709 N N . PRO A 1 91 ? 16.473 2.515 -11.241 1.00 94.56 91 PRO A N 1
ATOM 710 C CA . PRO A 1 91 ? 16.042 1.268 -11.880 1.00 94.56 91 PRO A CA 1
ATOM 711 C C . PRO A 1 91 ? 15.025 0.490 -11.040 1.00 94.56 91 PRO A C 1
ATOM 713 O O . PRO A 1 91 ? 15.114 0.476 -9.815 1.00 94.56 91 PRO A O 1
ATOM 716 N N . VAL A 1 92 ? 14.053 -0.167 -11.669 1.00 93.62 92 VAL A N 1
ATOM 717 C CA . VAL A 1 92 ? 13.166 -1.068 -10.919 1.00 93.62 92 VAL A CA 1
ATOM 718 C C . VAL A 1 92 ? 13.905 -2.311 -10.427 1.00 93.62 92 VAL A C 1
ATOM 720 O O . VAL A 1 92 ? 14.886 -2.742 -11.027 1.00 93.62 92 VAL A O 1
ATOM 723 N N . GLY A 1 93 ? 13.435 -2.876 -9.317 1.00 92.00 93 GLY A N 1
ATOM 724 C CA . GLY A 1 93 ? 14.088 -4.003 -8.661 1.00 92.00 93 GLY A CA 1
ATOM 725 C C . GLY A 1 93 ? 13.604 -4.202 -7.230 1.00 92.00 93 GLY A C 1
ATOM 726 O O . GLY A 1 93 ? 12.552 -3.691 -6.828 1.00 92.00 93 GLY A O 1
ATOM 727 N N . MET A 1 94 ? 14.390 -4.930 -6.441 1.00 93.12 94 MET A N 1
ATOM 728 C CA . MET A 1 94 ? 14.077 -5.202 -5.035 1.00 93.12 94 MET A CA 1
ATOM 729 C C . MET A 1 94 ? 14.015 -3.919 -4.198 1.00 93.12 94 MET A C 1
ATOM 731 O O . MET A 1 94 ? 13.196 -3.815 -3.291 1.00 93.12 94 MET A O 1
ATOM 735 N N . GLU A 1 95 ? 14.801 -2.901 -4.538 1.00 93.81 95 GLU A N 1
ATOM 736 C CA . GLU A 1 95 ? 14.815 -1.598 -3.871 1.00 93.81 95 GLU A CA 1
ATOM 737 C C . GLU A 1 95 ? 13.466 -0.881 -4.004 1.00 93.81 95 GLU A C 1
ATOM 739 O O . GLU A 1 95 ? 12.981 -0.280 -3.044 1.00 93.81 95 GLU A O 1
ATOM 744 N N . MET A 1 96 ? 12.826 -0.978 -5.176 1.00 94.62 96 MET A N 1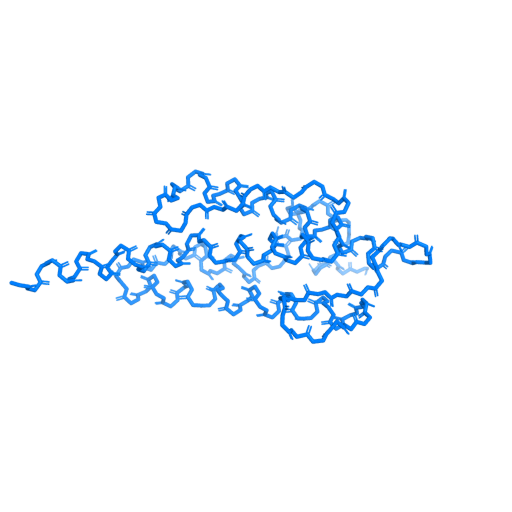
ATOM 745 C CA . MET A 1 96 ? 11.469 -0.468 -5.394 1.00 94.62 96 MET A CA 1
ATOM 746 C C . MET A 1 96 ? 10.459 -1.204 -4.505 1.00 94.62 96 MET A C 1
ATOM 748 O O . MET A 1 96 ? 9.658 -0.554 -3.831 1.00 94.62 96 MET A O 1
ATOM 752 N N . LEU A 1 97 ? 10.510 -2.541 -4.471 1.00 94.94 97 LEU A N 1
ATOM 753 C CA . LEU A 1 97 ? 9.619 -3.349 -3.634 1.00 94.94 97 LEU A CA 1
ATOM 754 C C . LEU A 1 97 ? 9.785 -3.001 -2.146 1.00 94.94 97 LEU A C 1
ATOM 756 O O . LEU A 1 97 ? 8.799 -2.717 -1.465 1.00 94.94 97 LEU A O 1
ATOM 760 N N . CYS A 1 98 ? 11.025 -2.952 -1.658 1.00 95.94 98 CYS A N 1
ATOM 761 C CA . CYS A 1 98 ? 11.349 -2.586 -0.280 1.00 95.94 98 CYS A CA 1
ATOM 762 C C . CYS A 1 98 ? 10.857 -1.177 0.074 1.00 95.94 98 CYS A C 1
ATOM 764 O O . CYS A 1 98 ? 10.296 -0.977 1.156 1.00 95.94 98 CYS A O 1
ATOM 766 N N . TYR A 1 99 ? 11.018 -0.208 -0.835 1.00 94.69 99 TYR A N 1
ATOM 767 C CA . TYR A 1 99 ? 10.499 1.148 -0.652 1.00 94.69 99 TYR A CA 1
ATOM 768 C C . TYR A 1 99 ? 8.973 1.146 -0.510 1.00 94.69 99 TYR A C 1
ATOM 770 O O . TYR A 1 99 ? 8.446 1.698 0.456 1.00 94.69 99 TYR A O 1
ATOM 778 N N . MET A 1 100 ? 8.263 0.490 -1.435 1.00 93.94 100 MET A N 1
ATOM 779 C CA . MET A 1 100 ? 6.798 0.433 -1.427 1.00 93.94 100 MET A CA 1
ATOM 780 C C . MET A 1 100 ? 6.264 -0.248 -0.160 1.00 93.94 100 MET A C 1
ATOM 782 O O . MET A 1 100 ? 5.366 0.291 0.486 1.00 93.94 100 MET A O 1
ATOM 786 N N . LEU A 1 101 ? 6.845 -1.384 0.245 1.00 93.31 101 LEU A N 1
ATOM 787 C CA . LEU A 1 101 ? 6.461 -2.092 1.472 1.00 93.31 101 LEU A CA 1
ATOM 788 C C . LEU A 1 101 ? 6.699 -1.243 2.727 1.00 93.31 101 LEU A C 1
ATOM 790 O O . LEU A 1 101 ? 5.818 -1.148 3.583 1.00 93.31 101 LEU A O 1
ATOM 794 N N . SER A 1 102 ? 7.862 -0.592 2.824 1.00 93.75 102 SER A N 1
ATOM 795 C CA . SER A 1 102 ? 8.201 0.269 3.965 1.00 93.75 102 SER A CA 1
ATOM 796 C C . SER A 1 102 ? 7.258 1.466 4.066 1.00 93.75 102 SER A C 1
ATOM 798 O O . SER A 1 102 ? 6.800 1.811 5.154 1.00 93.75 102 SER A O 1
ATOM 800 N N . HIS A 1 103 ? 6.921 2.075 2.930 1.00 90.38 103 HIS A N 1
ATOM 801 C CA . HIS A 1 103 ? 6.007 3.209 2.856 1.00 90.38 103 HIS A CA 1
ATOM 802 C C . HIS A 1 103 ? 4.573 2.824 3.260 1.00 90.38 103 HIS A C 1
ATOM 804 O O . HIS A 1 103 ? 3.927 3.521 4.045 1.00 90.38 103 HIS A O 1
ATOM 810 N N . GLU A 1 104 ? 4.087 1.670 2.798 1.00 88.50 104 GLU A N 1
ATOM 811 C CA . GLU A 1 104 ? 2.788 1.122 3.203 1.00 88.50 104 GLU A CA 1
ATOM 812 C C . GLU A 1 104 ? 2.737 0.799 4.702 1.00 88.50 104 GLU A C 1
ATOM 814 O O . GLU A 1 104 ? 1.782 1.169 5.392 1.00 88.50 104 GLU A O 1
ATOM 819 N N . ALA A 1 105 ? 3.784 0.163 5.235 1.00 90.12 105 ALA A N 1
ATOM 820 C CA . ALA A 1 105 ? 3.890 -0.136 6.660 1.00 90.12 105 ALA A CA 1
ATOM 821 C C . ALA A 1 105 ? 3.930 1.143 7.513 1.00 90.12 105 ALA A C 1
ATOM 823 O O . ALA A 1 105 ? 3.251 1.212 8.541 1.00 90.12 105 ALA A O 1
ATOM 824 N N . HIS A 1 106 ? 4.663 2.168 7.064 1.00 88.25 106 HIS A N 1
ATOM 825 C CA . HIS A 1 106 ? 4.754 3.468 7.726 1.00 88.25 106 HIS A CA 1
ATOM 826 C C . HIS A 1 106 ? 3.378 4.130 7.871 1.00 88.25 106 HIS A C 1
ATOM 828 O O . HIS A 1 106 ? 2.962 4.464 8.985 1.00 88.25 106 HIS A O 1
ATOM 834 N N . HIS A 1 107 ? 2.627 4.263 6.774 1.00 85.12 107 HIS A N 1
ATOM 835 C CA . HIS A 1 107 ? 1.297 4.871 6.830 1.00 85.12 107 HIS A CA 1
ATOM 836 C C . HIS A 1 107 ? 0.291 4.019 7.597 1.00 85.12 107 HIS A C 1
ATOM 838 O O . HIS A 1 107 ? -0.510 4.565 8.356 1.00 85.12 107 HIS A O 1
ATOM 844 N N . ARG A 1 108 ? 0.353 2.687 7.484 1.00 86.56 108 ARG A N 1
ATOM 845 C CA . ARG A 1 108 ? -0.481 1.793 8.298 1.00 86.56 108 ARG A CA 1
ATOM 846 C C . ARG A 1 108 ? -0.229 2.007 9.794 1.00 86.56 108 ARG A C 1
ATOM 848 O O . ARG A 1 108 ? -1.186 2.100 10.556 1.00 86.56 108 ARG A O 1
ATOM 855 N N . GLY A 1 109 ? 1.032 2.161 10.202 1.00 86.88 109 GLY A N 1
ATOM 856 C CA . GLY A 1 109 ? 1.405 2.489 11.580 1.00 86.88 109 GLY A CA 1
ATOM 857 C C . GLY A 1 109 ? 0.826 3.825 12.054 1.00 86.88 109 GLY A C 1
ATOM 858 O O . GLY A 1 109 ? 0.225 3.885 13.128 1.00 86.88 109 GLY A O 1
ATOM 859 N N . GLN A 1 110 ? 0.920 4.875 11.230 1.00 85.75 110 GLN A N 1
ATOM 860 C CA . GLN A 1 110 ? 0.307 6.178 11.524 1.00 85.75 110 GLN A CA 1
ATOM 861 C C . GLN A 1 110 ? -1.211 6.072 11.701 1.00 85.75 110 GLN A C 1
ATOM 863 O O . GLN A 1 110 ? -1.761 6.661 12.630 1.00 85.75 110 GLN A O 1
ATOM 868 N N . VAL A 1 111 ? -1.890 5.294 10.850 1.00 82.50 111 VAL A N 1
ATOM 869 C CA . VAL A 1 111 ? -3.334 5.052 10.966 1.00 82.50 111 VAL A CA 1
ATOM 870 C C . VAL A 1 111 ? -3.679 4.358 12.281 1.00 82.50 111 VAL A C 1
ATOM 872 O O . VAL A 1 111 ? -4.574 4.827 12.984 1.00 82.50 111 VAL A O 1
ATOM 875 N N . CYS A 1 112 ? -2.972 3.281 12.636 1.00 86.38 112 CYS A N 1
ATOM 876 C CA . CYS A 1 112 ? -3.196 2.569 13.894 1.00 86.38 112 CYS A CA 1
ATOM 877 C C . CYS A 1 112 ? -3.000 3.496 15.104 1.00 86.38 112 CYS A C 1
ATOM 879 O O . CYS A 1 112 ? -3.853 3.550 15.989 1.00 86.38 112 CYS A O 1
ATOM 881 N N . MET A 1 113 ? -1.911 4.270 15.114 1.00 85.81 113 MET A N 1
ATOM 882 C CA . MET A 1 113 ? -1.605 5.218 16.187 1.00 85.81 113 MET A CA 1
ATOM 883 C C . MET A 1 113 ? -2.686 6.300 16.320 1.00 85.81 113 MET A C 1
ATOM 885 O O . MET A 1 113 ? -3.182 6.538 17.421 1.00 85.81 113 MET A O 1
ATOM 889 N N . LEU A 1 114 ? -3.091 6.927 15.211 1.00 83.31 114 LEU A N 1
ATOM 890 C CA . LEU A 1 114 ? -4.124 7.967 15.220 1.00 83.31 114 LEU A CA 1
ATOM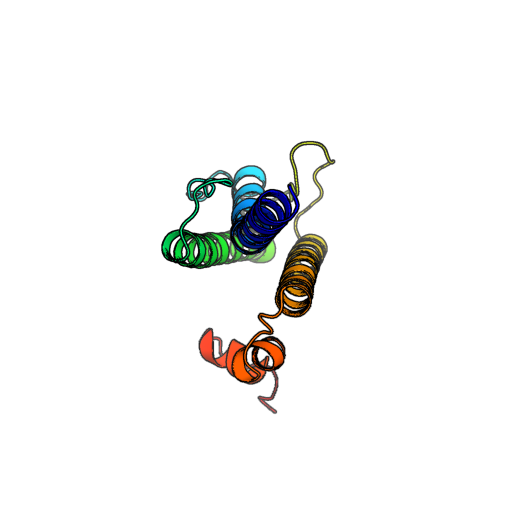 891 C C . LEU A 1 114 ? -5.482 7.421 15.671 1.00 83.31 114 LEU A C 1
ATOM 893 O O . LEU A 1 114 ? -6.188 8.091 16.420 1.00 83.31 114 LEU A O 1
ATOM 897 N N . ALA A 1 115 ? -5.847 6.208 15.250 1.00 82.81 115 ALA A N 1
ATOM 898 C CA . ALA A 1 115 ? -7.081 5.555 15.679 1.00 82.81 115 ALA A CA 1
ATOM 899 C C . ALA A 1 115 ? -7.121 5.395 17.212 1.00 82.81 115 ALA A C 1
ATOM 901 O O . ALA A 1 115 ? -8.104 5.779 17.848 1.00 82.81 115 ALA A O 1
ATOM 902 N N . HIS A 1 116 ? -6.015 4.942 17.812 1.00 85.62 116 HIS A N 1
ATOM 903 C CA . HIS A 1 116 ? -5.862 4.872 19.267 1.00 85.62 116 HIS A CA 1
ATOM 904 C C . HIS A 1 116 ? -5.959 6.247 19.942 1.00 85.62 116 HIS A C 1
ATOM 906 O O . HIS A 1 116 ? -6.741 6.412 20.876 1.00 85.62 116 HIS A O 1
ATOM 912 N N . GLN A 1 117 ? -5.203 7.242 19.466 1.00 84.06 117 GLN A N 1
ATOM 913 C CA . GLN A 1 117 ? -5.172 8.587 20.062 1.00 84.06 117 GLN A CA 1
ATOM 914 C C . GLN A 1 117 ? -6.529 9.304 20.012 1.00 84.06 117 GLN A C 1
ATOM 916 O O . GLN A 1 117 ? -6.818 10.134 20.869 1.00 84.06 117 GLN A O 1
ATOM 921 N N . LEU A 1 118 ? -7.372 8.978 19.029 1.00 81.62 118 LEU A N 1
ATOM 922 C CA . LEU A 1 118 ? -8.718 9.536 18.882 1.00 81.62 118 LEU A CA 1
ATOM 923 C C . LEU A 1 118 ? -9.792 8.776 19.683 1.00 81.62 118 LEU A C 1
ATOM 925 O O . LEU A 1 118 ? -10.966 9.122 19.576 1.00 81.62 118 LEU A O 1
ATOM 929 N N . GLY A 1 119 ? -9.421 7.752 20.461 1.00 84.56 119 GLY A N 1
ATOM 930 C CA . GLY A 1 119 ? -10.360 6.954 21.259 1.00 84.56 119 GLY A CA 1
ATOM 931 C C . GLY A 1 119 ? -11.131 5.897 20.461 1.00 84.56 119 GLY A C 1
ATOM 932 O O . GLY A 1 119 ? -12.128 5.370 20.947 1.00 84.56 119 GLY A O 1
ATOM 933 N N . PHE A 1 120 ? -10.674 5.569 19.249 1.00 85.56 120 PHE A N 1
ATOM 934 C CA . PHE A 1 120 ? -11.267 4.551 18.376 1.00 85.56 120 PHE A CA 1
ATOM 935 C C . PHE A 1 120 ? -10.224 3.483 18.008 1.00 85.56 120 PHE A C 1
ATOM 937 O O . PHE A 1 120 ? -9.872 3.365 16.830 1.00 85.56 120 PHE A O 1
ATOM 944 N N . PRO A 1 121 ? -9.678 2.726 18.981 1.00 86.81 121 PRO A N 1
ATOM 945 C CA . PRO A 1 121 ? -8.692 1.691 18.687 1.00 86.81 121 PRO A CA 1
ATOM 946 C C . PRO A 1 121 ? -9.261 0.656 17.708 1.00 86.81 121 PRO A C 1
ATOM 948 O O . PRO A 1 121 ? -10.466 0.388 17.682 1.00 86.81 121 PRO A O 1
ATOM 951 N N . LEU A 1 122 ? -8.389 0.076 16.883 1.00 85.88 122 LEU A N 1
ATOM 952 C CA . LEU A 1 122 ? -8.802 -0.965 15.945 1.00 85.88 122 LEU A CA 1
ATOM 953 C C . LEU A 1 122 ? -9.235 -2.224 16.719 1.00 85.88 122 LEU A C 1
ATOM 955 O O . LEU A 1 122 ? -8.590 -2.564 17.711 1.00 85.88 122 LEU A O 1
ATOM 959 N N . PRO A 1 123 ? -10.276 -2.952 16.267 1.00 91.25 123 PRO A N 1
ATOM 960 C CA . PRO A 1 123 ? -10.619 -4.248 16.848 1.00 91.25 123 PRO A CA 1
ATOM 961 C C . PRO A 1 123 ? -9.417 -5.198 16.830 1.00 91.25 123 PRO A C 1
ATOM 963 O O . PRO A 1 123 ? -8.660 -5.195 15.858 1.00 91.25 123 PRO A O 1
ATOM 966 N N . ASN A 1 124 ? -9.272 -6.050 17.851 1.00 91.44 124 ASN A N 1
ATOM 967 C CA . ASN A 1 124 ? -8.147 -6.992 17.971 1.00 91.44 124 ASN A CA 1
ATOM 968 C C . ASN A 1 124 ? -7.942 -7.835 16.705 1.00 91.44 124 ASN A C 1
ATOM 970 O O . ASN A 1 124 ? -6.811 -8.009 16.261 1.00 91.44 124 ASN A O 1
ATOM 974 N N . GLU A 1 125 ? -9.026 -8.301 16.080 1.00 92.25 125 GLU A N 1
ATOM 975 C CA . GLU A 1 125 ? -8.954 -9.044 14.817 1.00 92.25 125 GLU A CA 1
ATOM 976 C C . GLU A 1 125 ? -8.219 -8.259 13.718 1.00 92.25 125 GLU A C 1
ATOM 978 O O . GLU A 1 125 ? -7.418 -8.826 12.982 1.00 92.25 125 GLU A O 1
ATOM 983 N N . VAL A 1 126 ? -8.443 -6.946 13.633 1.00 89.00 126 VAL A N 1
ATOM 984 C CA . VAL A 1 126 ? -7.771 -6.074 12.665 1.00 89.00 126 VAL A CA 1
ATOM 985 C C . VAL A 1 126 ? -6.345 -5.772 13.122 1.00 89.00 126 VAL A C 1
ATOM 987 O O . VAL A 1 126 ? -5.416 -5.904 12.332 1.00 89.00 126 VAL A O 1
ATOM 990 N N . ALA A 1 127 ? -6.155 -5.392 14.389 1.00 88.69 127 ALA A N 1
ATOM 991 C CA . ALA A 1 127 ? -4.860 -4.979 14.929 1.00 88.69 127 ALA A CA 1
ATOM 992 C C . ALA A 1 127 ? -3.808 -6.101 14.910 1.00 88.69 127 ALA A C 1
ATOM 994 O O . ALA A 1 127 ? -2.649 -5.843 14.595 1.00 88.69 127 ALA A O 1
ATOM 995 N N . TYR A 1 128 ? -4.207 -7.341 15.202 1.00 90.00 128 TYR A N 1
ATOM 996 C CA . TYR A 1 128 ? -3.333 -8.514 15.108 1.00 90.00 128 TYR A CA 1
ATOM 997 C C . TYR A 1 128 ? -3.362 -9.149 13.714 1.00 90.00 128 TYR A C 1
ATOM 999 O O . TYR A 1 128 ? -2.357 -9.701 13.271 1.00 90.00 128 TYR A O 1
ATOM 1007 N N . GLY A 1 129 ? -4.473 -9.025 12.980 1.00 91.50 129 GLY A N 1
ATOM 1008 C CA . GLY A 1 129 ? -4.623 -9.593 11.639 1.00 91.50 129 GLY A CA 1
ATOM 1009 C C . GLY A 1 129 ? -3.612 -9.068 10.620 1.00 91.50 129 GLY A C 1
ATOM 1010 O O . GLY A 1 129 ? -3.237 -9.803 9.713 1.00 91.50 129 GLY A O 1
ATOM 1011 N N . ILE A 1 130 ? -3.098 -7.843 10.791 1.00 89.25 130 ILE A N 1
ATOM 1012 C CA . ILE A 1 130 ? -2.037 -7.289 9.928 1.00 89.25 130 ILE A CA 1
ATOM 1013 C C . ILE A 1 130 ? -0.700 -8.046 10.009 1.00 89.25 130 ILE A C 1
ATOM 1015 O O . ILE A 1 130 ? 0.148 -7.837 9.140 1.00 89.25 130 ILE A O 1
ATOM 1019 N N . TRP A 1 131 ? -0.504 -8.863 11.050 1.00 91.88 131 TRP A N 1
ATOM 1020 C CA . TRP A 1 131 ? 0.699 -9.665 11.295 1.00 91.88 131 TRP A CA 1
ATOM 1021 C C . TRP A 1 131 ? 0.509 -11.147 10.973 1.00 91.88 131 TRP A C 1
ATOM 1023 O O . TRP A 1 131 ? 1.471 -11.901 11.038 1.00 91.88 131 TRP A O 1
ATOM 1033 N N . ASN A 1 132 ? -0.707 -11.580 10.639 1.00 91.88 132 ASN A N 1
ATOM 1034 C CA . ASN A 1 132 ? -0.988 -12.976 10.319 1.00 91.88 132 ASN A CA 1
ATOM 1035 C C . ASN A 1 132 ? -0.725 -13.227 8.828 1.00 91.88 132 ASN A C 1
ATOM 1037 O O . ASN A 1 132 ? -1.644 -13.212 8.002 1.00 91.88 132 ASN A O 1
ATOM 1041 N N . TRP A 1 133 ? 0.552 -13.373 8.477 1.00 89.88 133 TRP A N 1
ATOM 1042 C CA . TRP A 1 133 ? 0.992 -13.514 7.090 1.00 89.88 133 TRP A CA 1
ATOM 1043 C C . TRP A 1 133 ? 0.512 -14.822 6.465 1.00 89.88 133 TRP A C 1
ATOM 1045 O O . TRP A 1 133 ? 0.192 -14.827 5.283 1.00 89.88 133 TRP A O 1
ATOM 1055 N N . GLU A 1 134 ? 0.357 -15.888 7.244 1.00 90.19 134 GLU A N 1
ATOM 1056 C CA . GLU A 1 134 ? -0.157 -17.185 6.805 1.00 90.19 134 GLU A CA 1
ATOM 1057 C C . GLU A 1 134 ? -1.604 -17.056 6.306 1.00 90.19 134 GLU A C 1
ATOM 1059 O O . GLU A 1 134 ? -1.953 -17.518 5.216 1.00 90.19 134 GLU A O 1
ATOM 1064 N N . LYS A 1 135 ? -2.464 -16.370 7.073 1.00 88.62 135 LYS A N 1
ATOM 1065 C CA . LYS A 1 135 ? -3.858 -16.111 6.680 1.00 88.62 135 LYS A CA 1
ATOM 1066 C C . LYS A 1 135 ? -3.936 -15.161 5.487 1.00 88.62 135 LYS A C 1
ATOM 1068 O O . LYS A 1 135 ? -4.737 -15.394 4.583 1.00 88.62 135 LYS A O 1
ATOM 1073 N N . LEU A 1 136 ? -3.132 -14.094 5.484 1.00 88.88 136 LEU A N 1
ATOM 1074 C CA . LEU A 1 136 ? -3.103 -13.122 4.387 1.00 88.88 136 LEU A CA 1
ATOM 1075 C C . LEU A 1 136 ? -2.623 -13.764 3.082 1.00 88.88 136 LEU A C 1
ATOM 1077 O O . LEU A 1 136 ? -3.221 -13.531 2.036 1.00 88.88 136 LEU A O 1
ATOM 1081 N N . TRP A 1 137 ? -1.603 -14.616 3.152 1.00 88.69 137 TRP A N 1
ATOM 1082 C CA . TRP A 1 137 ? -1.071 -15.342 2.007 1.00 88.69 137 TRP A CA 1
ATOM 1083 C C . TRP A 1 137 ? -2.109 -16.293 1.405 1.00 88.69 137 TRP A C 1
ATOM 1085 O O . TRP A 1 137 ? -2.387 -16.227 0.207 1.00 88.69 137 TRP A O 1
ATOM 1095 N N . LYS A 1 138 ? -2.774 -17.098 2.247 1.00 88.06 138 LYS A N 1
ATOM 1096 C CA . LYS A 1 138 ? -3.872 -17.983 1.818 1.00 88.06 138 LYS A CA 1
ATOM 1097 C C . LYS A 1 138 ? -5.011 -17.209 1.153 1.00 88.06 138 LYS A C 1
ATOM 1099 O O . LYS A 1 138 ? -5.546 -17.655 0.142 1.00 88.06 138 LYS A O 1
ATOM 1104 N N . ALA A 1 139 ? -5.359 -16.032 1.675 1.00 87.62 139 ALA A N 1
ATOM 1105 C CA . ALA A 1 139 ? -6.397 -15.181 1.094 1.00 87.62 139 ALA A CA 1
ATOM 1106 C C . ALA A 1 139 ? -6.027 -14.622 -0.294 1.00 87.62 139 ALA A C 1
ATOM 1108 O O . ALA A 1 139 ? -6.922 -14.334 -1.087 1.00 87.62 139 AL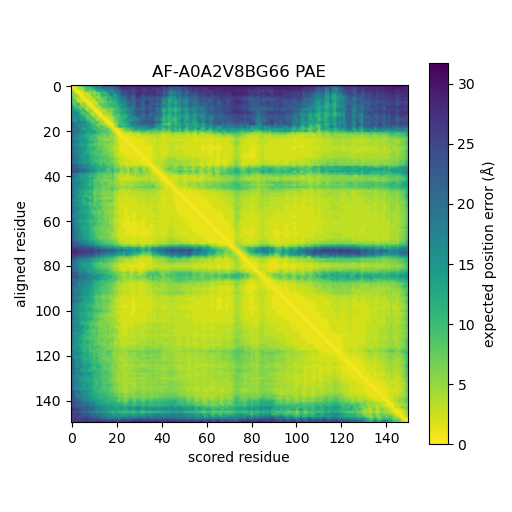A A O 1
ATOM 1109 N N . CYS A 1 140 ? -4.734 -14.490 -0.605 1.00 83.44 140 CYS A N 1
ATOM 1110 C CA . CYS A 1 140 ? -4.258 -14.098 -1.934 1.00 83.44 140 CYS A CA 1
ATOM 1111 C C . CYS A 1 140 ? -4.339 -15.236 -2.967 1.00 83.44 140 CYS A C 1
ATOM 1113 O O . CYS A 1 140 ? -4.165 -14.975 -4.154 1.00 83.44 140 CYS A O 1
ATOM 1115 N N . GLY A 1 141 ? -4.584 -16.482 -2.542 1.00 84.94 141 GLY A N 1
ATOM 1116 C CA . GLY A 1 141 ? -4.680 -17.641 -3.434 1.00 84.94 141 GLY A CA 1
ATOM 1117 C C . GLY A 1 141 ? -3.354 -18.059 -4.080 1.00 84.94 141 GLY A C 1
ATOM 1118 O O . GLY A 1 141 ? -3.370 -18.803 -5.058 1.00 84.94 141 GLY A O 1
ATOM 1119 N N . SER A 1 142 ? -2.216 -17.581 -3.564 1.00 80.12 142 SER A N 1
ATOM 1120 C CA . SER A 1 142 ? -0.893 -17.981 -4.052 1.00 80.12 142 SER A CA 1
ATOM 1121 C C . SER A 1 142 ? -0.508 -19.354 -3.483 1.00 80.12 142 SER A C 1
ATOM 1123 O O . SER A 1 142 ? -0.706 -19.569 -2.286 1.00 80.12 142 SER A O 1
ATOM 1125 N N . PRO A 1 143 ? 0.051 -20.276 -4.292 1.00 82.25 143 PRO A N 1
ATOM 1126 C CA . PRO A 1 143 ? 0.568 -21.552 -3.799 1.00 82.25 143 PRO A CA 1
ATOM 1127 C C . PRO A 1 143 ? 1.857 -21.365 -2.979 1.00 82.25 143 PRO A C 1
ATOM 1129 O O . PRO A 1 143 ? 2.549 -20.351 -3.130 1.00 82.25 143 PRO A O 1
ATOM 1132 N N . GLY A 1 144 ? 2.183 -22.356 -2.141 1.00 84.69 144 GLY A N 1
ATOM 1133 C CA . GLY A 1 144 ? 3.264 -22.267 -1.150 1.00 84.69 144 GLY A CA 1
ATOM 1134 C C . GLY A 1 144 ? 2.951 -21.229 -0.071 1.00 84.69 144 GLY A C 1
ATOM 1135 O O . GLY A 1 144 ? 1.844 -20.701 -0.051 1.00 84.69 144 GLY A O 1
ATOM 1136 N N . GLY A 1 145 ? 3.916 -20.881 0.783 1.00 82.31 145 GLY A N 1
ATOM 1137 C CA . GLY A 1 145 ? 3.810 -19.714 1.663 1.00 82.31 145 GLY A CA 1
ATOM 1138 C C . GLY A 1 145 ? 4.481 -19.875 3.027 1.00 82.31 145 GLY A C 1
ATOM 1139 O O . GLY A 1 145 ? 5.011 -20.936 3.350 1.00 82.31 145 GLY A O 1
ATOM 1140 N N . PRO A 1 146 ? 4.472 -18.815 3.853 1.00 79.69 146 PRO A N 1
ATOM 1141 C CA . PRO A 1 146 ? 4.900 -18.910 5.244 1.00 79.69 146 PRO A CA 1
ATOM 1142 C C . PRO A 1 146 ? 4.075 -19.980 5.976 1.00 79.69 146 PRO A C 1
ATOM 1144 O O . PRO A 1 146 ? 2.845 -19.912 5.977 1.00 79.69 146 PRO A O 1
ATOM 1147 N N . GLY A 1 147 ? 4.750 -20.958 6.581 1.00 73.56 147 GLY A N 1
ATOM 1148 C CA . GLY A 1 147 ? 4.113 -22.070 7.294 1.00 73.56 147 GLY A CA 1
ATOM 1149 C C . GLY A 1 147 ? 3.750 -23.285 6.433 1.00 73.56 147 GLY A C 1
ATOM 1150 O O . GLY A 1 147 ? 3.222 -24.251 6.979 1.00 73.56 147 GLY A O 1
ATOM 1151 N N . ASP A 1 148 ? 4.040 -23.261 5.128 1.00 76.56 148 ASP A N 1
ATOM 1152 C CA . ASP A 1 148 ? 4.067 -24.475 4.311 1.00 76.56 148 ASP A CA 1
ATOM 1153 C C . ASP A 1 148 ? 5.463 -25.104 4.449 1.00 76.56 148 ASP A C 1
ATOM 1155 O O . ASP A 1 148 ? 6.384 -24.792 3.689 1.00 76.56 148 ASP A O 1
ATOM 1159 N N . ASP A 1 149 ? 5.639 -25.952 5.464 1.00 66.38 149 ASP A N 1
ATOM 1160 C CA . ASP A 1 149 ? 6.831 -26.795 5.565 1.00 66.38 149 ASP A CA 1
ATOM 1161 C C . ASP A 1 149 ? 6.782 -27.820 4.418 1.00 66.38 149 ASP A C 1
ATOM 1163 O O . ASP A 1 149 ? 5.793 -28.541 4.260 1.00 66.38 149 ASP A O 1
ATOM 1167 N N . SER A 1 150 ? 7.817 -27.811 3.571 1.00 60.09 150 SER A N 1
ATOM 1168 C CA . SER A 1 150 ? 7.972 -28.744 2.441 1.00 60.09 150 SER A CA 1
ATOM 1169 C C . SER A 1 150 ? 8.157 -30.188 2.893 1.00 60.09 150 SER A C 1
ATOM 1171 O O . SER A 1 150 ? 8.845 -30.398 3.917 1.00 60.09 150 SER A O 1
#

Solvent-accessible surface area (backbone atoms only — not comparable to full-atom values): 8674 Å² total; per-residue (Å²): 120,66,68,62,53,51,53,49,52,54,50,52,54,55,33,56,65,52,38,49,70,35,37,51,42,34,45,30,36,49,62,30,38,63,89,51,90,63,71,81,72,71,54,70,90,72,62,47,74,68,56,31,53,51,42,40,52,54,27,49,53,49,48,51,54,46,48,47,36,36,67,70,55,94,86,40,92,32,58,46,42,24,84,56,96,84,60,86,64,45,70,46,46,70,68,50,53,53,49,53,54,51,52,53,51,51,53,51,49,52,38,55,52,51,29,43,76,70,75,51,59,69,57,65,72,59,66,54,48,78,72,41,57,49,63,53,44,56,74,69,68,53,85,78,57,75,88,60,81,128

pLDDT: mean 82.23, std 13.4, range [44.09, 95.94]

Sequence (150 aa):
MTTRQHEVHTRLGRAAVRIFAANDRMNWVRLTAPHLKVPRQLNRAHCTPQQARAGLAESGARCVEMLAEALGGCGGRVEKFRRDGWALPWPVGMEMLCYMLSHEAHHRGQVCMLAHQLGFPLPNEVAYGIWNWEKLWKACGSPGGPGDDS

Foldseek 3Di:
DVVVVLVVVVLLLVLLLQADLLQLLLQQCCVQPVVPDRDDGADSNDHDNVNSVVSNVRSVVSSVVSLCLLVVDPPRPGAWTDSHDPDDIDGGDVVNVVVSVVVVVVSVVVNQVSCVVNVRHDPPCVVCVVVPQVVVVVVVVDPDGVPPDD

Mean predicted aligned error: 7.76 Å

Radius of gyration: 17.67 Å; Cα contacts (8 Å, |Δi|>4): 132; chains: 1; bounding box: 33×57×44 Å

Nearest PDB structures (foldseek):
  3e6r-assembly1_A  TM=3.070E-01  e=7.701E+00  Pseudo-nitzschia multiseries

Secondary structure (DSSP, 8-state):
-HHHHHHHHHHHHHHHHHHHHHHHHHHHHHHH-TTS-PPPPPPTTT--HHHHHHHHHHHHHHHHHHHHHHHS-TT-S--EE--SSSSPPEE-SHHHHHHHHHHHHHHHHHHHHHHHHTT-PPPHHHHHHTT-HHHHHHHTT-SS-TT---